Protein AF-A0A8T5LAS7-F1 (afdb_monomer)

Structure (mmCIF, N/CA/C/O backbone):
data_AF-A0A8T5LAS7-F1
#
_entry.id   AF-A0A8T5LAS7-F1
#
loop_
_atom_site.group_PDB
_atom_site.id
_atom_site.type_symbol
_atom_site.label_atom_id
_atom_site.label_alt_id
_atom_site.label_comp_id
_atom_site.label_asym_id
_atom_site.label_entity_id
_atom_site.label_seq_id
_atom_site.pdbx_PDB_ins_code
_atom_site.Cartn_x
_atom_site.Cartn_y
_atom_site.Cartn_z
_atom_site.occupancy
_atom_site.B_iso_or_equiv
_atom_site.auth_seq_id
_atom_site.auth_comp_id
_atom_site.auth_asym_id
_atom_site.auth_atom_id
_atom_site.pdbx_PDB_model_num
ATOM 1 N N . MET A 1 1 ? -8.550 8.358 14.780 1.00 65.62 1 MET A N 1
ATOM 2 C CA . MET A 1 1 ? -8.241 7.255 15.747 1.00 65.62 1 MET A CA 1
ATOM 3 C C . MET A 1 1 ? -9.178 6.070 15.540 1.00 65.62 1 MET A C 1
ATOM 5 O O . MET A 1 1 ? -8.704 4.938 15.468 1.00 65.62 1 MET A O 1
ATOM 9 N N . ILE A 1 2 ? -10.479 6.335 15.397 1.00 80.50 2 ILE A N 1
ATOM 10 C CA . ILE A 1 2 ? -11.526 5.348 15.098 1.00 80.50 2 ILE A CA 1
ATOM 11 C C . ILE A 1 2 ? -11.196 4.519 13.849 1.00 80.50 2 ILE A C 1
ATOM 13 O O . ILE A 1 2 ? -11.389 3.307 13.846 1.00 80.50 2 ILE A O 1
ATOM 17 N N . GLU A 1 3 ? -10.608 5.115 12.811 1.00 79.81 3 GLU A N 1
ATOM 18 C CA . GLU A 1 3 ? -10.362 4.413 11.549 1.00 79.81 3 GLU A CA 1
ATOM 19 C C . GLU A 1 3 ? -9.300 3.312 11.670 1.00 79.81 3 GLU A C 1
ATOM 21 O O . GLU A 1 3 ? -9.378 2.280 10.997 1.00 79.81 3 GLU A O 1
ATOM 26 N N . LYS A 1 4 ? -8.313 3.502 12.561 1.00 79.62 4 LYS A N 1
ATOM 27 C CA . LYS A 1 4 ? -7.309 2.475 12.883 1.00 79.62 4 LYS A CA 1
ATOM 28 C C . LYS A 1 4 ? -7.959 1.300 13.617 1.00 79.62 4 LYS A C 1
ATOM 30 O O . LYS A 1 4 ? -7.617 0.155 13.3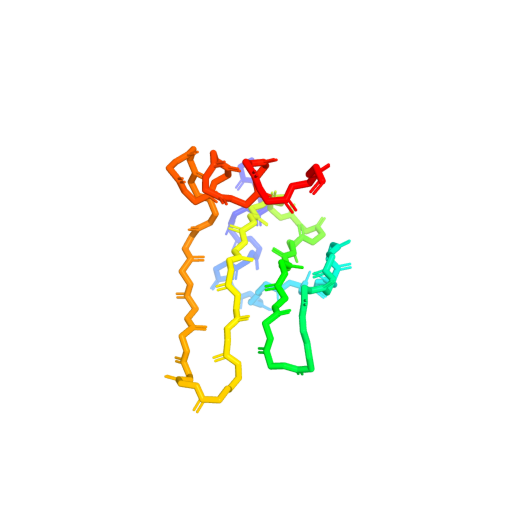30 1.00 79.62 4 LYS A O 1
ATOM 35 N N . LEU A 1 5 ? -8.911 1.579 14.510 1.00 88.81 5 LEU A N 1
ATOM 36 C CA . LEU A 1 5 ? -9.661 0.556 15.238 1.00 88.81 5 LEU A CA 1
ATOM 37 C C . LEU A 1 5 ? -10.565 -0.245 14.291 1.00 88.81 5 LEU A C 1
ATOM 39 O O . LEU A 1 5 ? -10.542 -1.472 14.318 1.00 88.81 5 LEU A O 1
ATOM 43 N N . LEU A 1 6 ? -11.265 0.434 13.376 1.00 90.06 6 LEU A N 1
ATOM 44 C CA . LEU A 1 6 ? -12.071 -0.213 12.337 1.00 90.06 6 LEU A CA 1
ATOM 45 C C . LEU A 1 6 ? -11.231 -1.133 11.445 1.00 90.06 6 LEU A C 1
ATOM 47 O O . LEU A 1 6 ? -11.671 -2.228 11.114 1.00 90.06 6 LEU A O 1
ATOM 51 N N . CYS A 1 7 ? -10.010 -0.733 11.077 1.00 94.06 7 CYS A N 1
ATOM 52 C CA . CYS A 1 7 ? -9.116 -1.609 10.313 1.00 94.06 7 CYS A CA 1
ATOM 53 C C . CYS A 1 7 ? -8.636 -2.822 11.117 1.00 94.06 7 CYS A C 1
ATOM 55 O O . CYS A 1 7 ? -8.439 -3.885 10.537 1.00 94.06 7 CYS A O 1
ATOM 57 N N . LYS A 1 8 ? -8.452 -2.676 12.435 1.00 90.81 8 LYS A N 1
ATOM 58 C CA . LYS A 1 8 ? -8.046 -3.781 13.312 1.00 90.81 8 LYS A CA 1
ATOM 59 C C . LYS A 1 8 ? -9.167 -4.813 13.497 1.00 90.81 8 LYS A C 1
ATOM 61 O O . LYS A 1 8 ? -8.866 -5.992 13.616 1.00 90.81 8 LYS A O 1
ATOM 66 N N . LEU A 1 9 ? -10.430 -4.378 13.498 1.00 93.88 9 LEU A N 1
ATOM 67 C CA . LEU A 1 9 ? -11.598 -5.250 13.687 1.00 93.88 9 LEU A CA 1
ATOM 68 C C . LEU A 1 9 ? -12.141 -5.840 12.376 1.00 93.88 9 LEU A C 1
ATOM 70 O O . LEU A 1 9 ? -12.511 -7.006 12.338 1.00 93.88 9 LEU A O 1
ATOM 74 N N . PHE A 1 10 ? -12.179 -5.051 11.300 1.00 94.50 10 PHE A N 1
ATOM 75 C CA . PHE A 1 10 ? -12.830 -5.421 10.034 1.00 94.50 10 PHE A CA 1
ATOM 76 C C . PHE A 1 10 ? -11.856 -5.560 8.858 1.00 94.50 10 PHE A C 1
ATOM 78 O O . PHE A 1 10 ? -12.286 -5.623 7.706 1.00 94.50 10 PHE A O 1
ATOM 85 N N . GLY A 1 11 ? -10.549 -5.515 9.119 1.00 93.50 11 GLY A N 1
ATOM 86 C CA . GLY A 1 11 ? -9.526 -5.481 8.081 1.00 93.50 11 GLY A CA 1
ATOM 87 C C . GLY A 1 11 ? -9.444 -4.145 7.332 1.00 93.50 11 GLY A C 1
ATOM 88 O O . GLY A 1 11 ? -10.273 -3.232 7.461 1.00 93.50 11 GLY A O 1
ATOM 89 N N . HIS A 1 12 ? -8.397 -4.014 6.523 1.00 95.56 12 HIS A N 1
ATOM 90 C CA . HIS A 1 12 ? -8.188 -2.844 5.678 1.00 95.56 12 HIS A CA 1
ATOM 91 C C . HIS A 1 12 ? -9.038 -2.925 4.402 1.00 95.56 12 HIS A C 1
ATOM 93 O O . HIS A 1 12 ? -9.112 -3.962 3.747 1.00 95.56 12 HIS A O 1
ATOM 99 N N . LYS A 1 13 ? -9.645 -1.796 4.012 1.00 95.75 13 LYS A N 1
ATOM 100 C CA . LYS A 1 1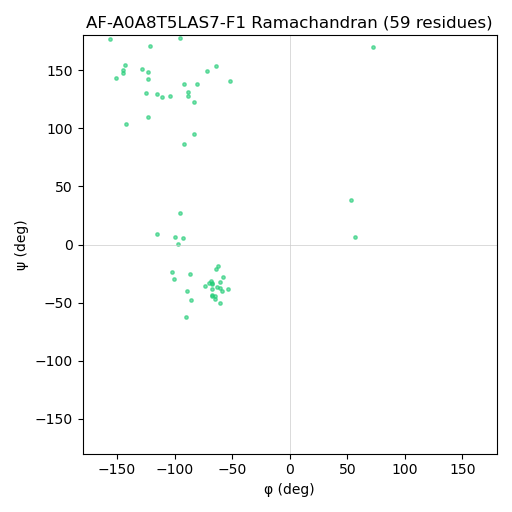3 ? -10.339 -1.648 2.725 1.00 95.75 13 LYS A CA 1
ATOM 101 C C . LYS A 1 13 ? -9.356 -1.109 1.687 1.00 95.75 13 LYS A C 1
ATOM 103 O O . LYS A 1 13 ? -9.233 0.109 1.533 1.00 95.75 13 LYS A O 1
ATOM 108 N N . TYR A 1 14 ? -8.623 -2.017 1.047 1.00 95.88 14 TYR A N 1
ATOM 109 C CA . TYR A 1 14 ? -7.543 -1.667 0.127 1.00 95.88 14 TYR A CA 1
ATOM 110 C C . TYR A 1 14 ? -8.038 -1.091 -1.206 1.00 95.88 14 TYR A C 1
ATOM 112 O O . TYR A 1 14 ? -9.095 -1.468 -1.707 1.00 95.88 14 TYR A O 1
ATOM 120 N N . PHE A 1 15 ? -7.237 -0.207 -1.795 1.00 96.75 15 PHE A N 1
ATOM 121 C CA . PHE A 1 15 ? -7.371 0.263 -3.172 1.00 96.75 15 PHE A CA 1
ATOM 122 C C . PHE A 1 15 ? -5.993 0.458 -3.806 1.00 96.75 15 PHE A C 1
ATOM 124 O O . PHE A 1 15 ? -5.006 0.675 -3.103 1.00 96.75 15 PHE A O 1
ATOM 131 N N . VAL A 1 16 ? -5.914 0.371 -5.133 1.00 96.50 16 VAL A N 1
ATOM 132 C CA . VAL A 1 16 ? -4.661 0.590 -5.866 1.00 96.50 16 VAL A CA 1
ATOM 133 C C . VAL A 1 16 ? -4.466 2.087 -6.082 1.00 96.50 16 VAL A C 1
ATOM 135 O O . VAL A 1 16 ? -5.320 2.732 -6.678 1.00 96.50 16 VAL A O 1
ATOM 138 N N . ILE A 1 17 ? -3.342 2.621 -5.601 1.00 95.94 17 ILE A N 1
ATOM 139 C CA . ILE A 1 17 ? -2.929 4.012 -5.835 1.00 95.94 17 ILE A CA 1
ATOM 140 C C . ILE A 1 17 ? -2.180 4.103 -7.167 1.00 95.94 17 ILE A C 1
ATOM 142 O O . ILE A 1 17 ? -2.465 4.972 -7.982 1.00 95.94 17 ILE A O 1
ATOM 146 N N . LYS A 1 18 ? -1.219 3.197 -7.392 1.00 94.00 18 LYS A N 1
ATOM 147 C CA . LYS A 1 18 ? -0.380 3.174 -8.598 1.00 94.00 18 LYS A CA 1
ATOM 148 C C . LYS A 1 18 ? 0.063 1.749 -8.919 1.00 94.00 18 LYS A C 1
ATOM 150 O O . LYS A 1 1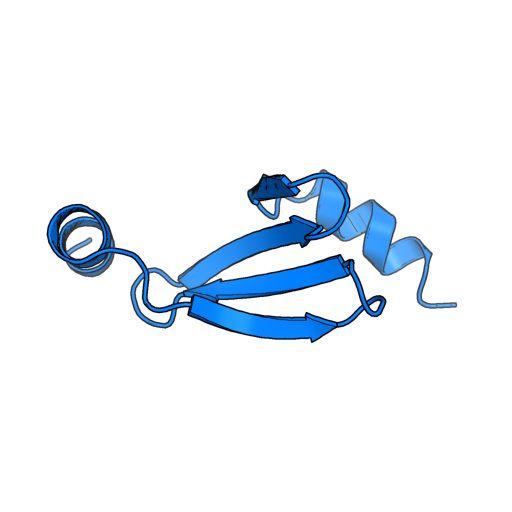8 ? 0.355 0.973 -8.011 1.00 94.00 18 LYS A O 1
ATOM 155 N N . ARG A 1 19 ? 0.135 1.399 -10.205 1.00 94.25 19 ARG A N 1
ATOM 156 C CA . ARG A 1 19 ? 0.774 0.162 -10.685 1.00 94.25 19 ARG A CA 1
ATOM 157 C C . ARG A 1 19 ? 2.129 0.521 -11.286 1.00 94.25 19 ARG A C 1
ATOM 159 O O . ARG A 1 19 ? 2.188 1.408 -12.127 1.00 94.25 19 ARG A O 1
ATOM 166 N N . PHE A 1 20 ? 3.186 -0.154 -10.848 1.00 89.81 20 PHE A N 1
ATOM 167 C CA . PHE A 1 20 ? 4.542 0.025 -11.384 1.00 89.81 20 PHE A CA 1
ATOM 168 C C . PHE A 1 20 ? 4.904 -1.082 -12.374 1.00 89.81 20 PHE A C 1
ATOM 170 O O . PHE A 1 20 ? 5.684 -0.875 -13.293 1.00 89.81 20 PHE A O 1
ATOM 177 N N . SER A 1 21 ? 4.336 -2.272 -12.186 1.00 91.62 21 SER A N 1
ATOM 178 C CA . SER A 1 21 ? 4.475 -3.411 -13.089 1.00 91.62 21 SER A CA 1
ATOM 179 C C . SER A 1 21 ? 3.277 -4.356 -12.907 1.00 91.62 21 SER A C 1
ATOM 181 O O . SER A 1 21 ? 2.455 -4.129 -12.012 1.00 91.62 21 SER A O 1
ATOM 183 N N . PRO A 1 22 ? 3.161 -5.442 -13.695 1.00 93.06 22 PRO A N 1
ATOM 184 C CA . PRO A 1 22 ? 2.119 -6.449 -13.486 1.00 93.06 22 PRO A CA 1
ATOM 185 C C . PRO A 1 22 ? 2.147 -7.094 -12.093 1.00 93.06 22 PRO A C 1
ATOM 187 O O . PRO A 1 22 ? 1.108 -7.518 -11.600 1.00 93.06 22 PRO A O 1
ATOM 190 N N . ALA A 1 23 ? 3.324 -7.157 -11.459 1.00 93.50 23 ALA A N 1
ATOM 191 C CA . ALA A 1 23 ? 3.493 -7.746 -10.133 1.00 93.50 23 ALA A CA 1
ATOM 192 C C . ALA A 1 23 ? 3.608 -6.702 -9.013 1.00 93.50 23 ALA A C 1
ATOM 194 O O . ALA A 1 23 ? 3.316 -7.040 -7.872 1.00 93.50 23 ALA A O 1
ATOM 195 N N . SER A 1 24 ? 4.026 -5.464 -9.311 1.00 93.62 24 SER A N 1
ATOM 196 C CA . SER A 1 24 ? 4.321 -4.426 -8.313 1.00 93.62 24 SER A CA 1
ATOM 197 C C . SER A 1 24 ? 3.304 -3.289 -8.337 1.00 93.62 24 SER A C 1
ATOM 199 O O . SER A 1 24 ? 3.095 -2.632 -9.362 1.00 93.62 24 SER A O 1
ATOM 201 N N . ARG A 1 25 ? 2.723 -2.984 -7.176 1.00 94.81 25 ARG A N 1
ATOM 202 C CA . ARG A 1 25 ? 1.731 -1.917 -7.008 1.00 94.81 25 ARG A CA 1
ATOM 203 C C . ARG A 1 25 ? 1.863 -1.210 -5.664 1.00 94.81 25 ARG A C 1
ATOM 205 O O . ARG A 1 25 ? 2.174 -1.829 -4.651 1.00 94.81 25 ARG A O 1
ATOM 212 N N . LYS A 1 26 ? 1.553 0.084 -5.658 1.00 95.56 26 LYS A N 1
ATOM 213 C CA . LYS A 1 26 ? 1.281 0.862 -4.451 1.00 95.56 26 LYS A CA 1
ATOM 214 C C . LYS A 1 26 ? -0.203 0.762 -4.127 1.00 95.56 26 LYS A C 1
ATOM 216 O O . LYS A 1 26 ? -1.046 1.044 -4.984 1.00 95.56 26 LYS A O 1
ATOM 221 N N . VAL A 1 27 ? -0.531 0.393 -2.895 1.00 96.44 27 VAL A N 1
ATOM 222 C CA . VAL A 1 27 ? -1.913 0.299 -2.409 1.00 96.44 27 VAL A CA 1
ATOM 223 C C . VAL A 1 27 ? -2.126 1.180 -1.186 1.00 96.44 27 VAL A C 1
ATOM 225 O O . VAL A 1 27 ? -1.213 1.393 -0.393 1.00 96.44 27 VAL A O 1
ATOM 228 N N . GLY A 1 28 ? -3.341 1.697 -1.034 1.00 96.56 28 GLY A N 1
ATOM 229 C CA . GLY A 1 28 ? -3.786 2.468 0.124 1.00 96.56 28 GLY A CA 1
ATOM 230 C C . GLY A 1 28 ? -4.985 1.820 0.805 1.00 96.56 28 GLY A C 1
ATOM 231 O O . GLY A 1 28 ? -5.576 0.886 0.269 1.00 96.56 28 GLY A O 1
ATOM 232 N N . CYS A 1 29 ? -5.371 2.321 1.979 1.00 96.81 29 CYS A N 1
ATOM 233 C CA . CYS A 1 29 ? -6.632 1.962 2.634 1.00 96.81 29 CYS A CA 1
ATOM 234 C C . CYS A 1 29 ? -7.567 3.173 2.726 1.00 96.81 29 CYS A C 1
ATOM 236 O O . CYS A 1 29 ? -7.173 4.211 3.250 1.00 96.81 29 CYS A O 1
ATOM 238 N N . TRP A 1 30 ? -8.826 3.017 2.301 1.00 94.94 30 TRP A N 1
ATOM 239 C CA . TRP A 1 30 ? -9.841 4.084 2.364 1.00 94.94 30 TRP A CA 1
ATOM 240 C C . TRP A 1 30 ? -10.198 4.529 3.784 1.00 94.94 30 TRP A C 1
ATOM 242 O O . TRP A 1 30 ? -10.747 5.606 3.963 1.00 94.94 30 TRP A O 1
ATOM 252 N N . ARG A 1 31 ? -9.940 3.681 4.786 1.00 93.94 31 ARG A N 1
ATOM 253 C CA . ARG A 1 31 ? -10.290 3.948 6.187 1.00 93.94 31 ARG A CA 1
ATOM 254 C C . ARG A 1 31 ? -9.153 4.665 6.907 1.00 93.94 31 ARG A C 1
ATOM 256 O O . ARG A 1 31 ? -9.319 5.768 7.393 1.00 93.94 31 ARG A O 1
ATOM 263 N N . CYS A 1 32 ? -7.991 4.020 7.010 1.00 94.19 32 CYS A N 1
ATOM 264 C CA . CYS A 1 32 ? -6.888 4.532 7.828 1.00 94.19 32 CYS A CA 1
ATOM 265 C C . CYS A 1 32 ? -5.835 5.326 7.047 1.00 94.19 32 CYS A C 1
ATOM 267 O O . CYS A 1 32 ? -4.841 5.722 7.651 1.00 94.19 32 CYS A O 1
ATOM 269 N N . HIS A 1 33 ? -6.006 5.486 5.730 1.00 93.31 33 HIS A N 1
ATOM 270 C CA . HIS A 1 33 ? -5.127 6.232 4.818 1.00 93.31 33 HIS A CA 1
ATOM 271 C C . HIS A 1 33 ? -3.654 5.796 4.776 1.00 93.31 33 HIS A C 1
ATOM 273 O O . HIS A 1 33 ? -2.846 6.407 4.081 1.00 93.31 33 HIS A O 1
ATOM 279 N N . LYS A 1 34 ? -3.297 4.704 5.458 1.00 93.81 34 LYS A N 1
ATOM 280 C CA . LYS A 1 34 ? -1.983 4.073 5.338 1.00 93.81 34 LYS A CA 1
ATOM 281 C C . LYS A 1 34 ? -1.770 3.538 3.921 1.00 93.81 34 LYS A C 1
ATOM 283 O O . LYS A 1 34 ? -2.732 3.211 3.218 1.00 93.81 34 LYS A O 1
ATOM 288 N N . GLN A 1 35 ? -0.503 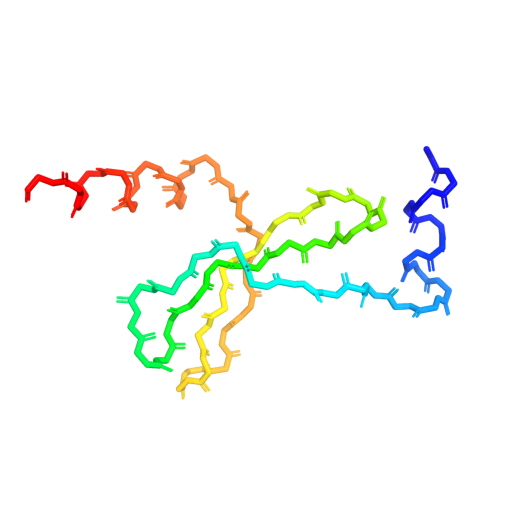3.449 3.540 1.00 95.88 35 GLN A N 1
ATOM 289 C CA . GLN A 1 35 ? -0.055 3.044 2.215 1.00 95.88 35 GLN A CA 1
ATOM 290 C C . GLN A 1 35 ? 0.986 1.930 2.332 1.00 95.88 35 GLN A C 1
ATOM 292 O O . GLN A 1 35 ? 1.703 1.850 3.331 1.00 95.88 35 GLN A O 1
ATOM 297 N N . TRP A 1 36 ? 1.047 1.075 1.314 1.00 96.31 36 TRP A N 1
ATOM 298 C CA . TRP A 1 36 ? 1.951 -0.070 1.247 1.00 96.31 36 TRP A CA 1
ATOM 299 C C . TRP A 1 36 ? 2.431 -0.321 -0.178 1.00 96.31 36 TRP A C 1
ATOM 301 O O . TRP A 1 36 ? 1.707 -0.074 -1.148 1.00 96.31 36 TRP A O 1
ATOM 311 N N . GLY A 1 37 ? 3.640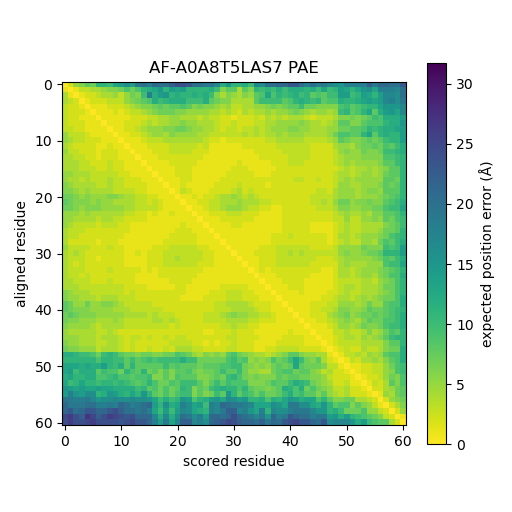 -0.861 -0.287 1.00 95.06 37 GLY A N 1
ATOM 312 C CA . GLY A 1 37 ? 4.139 -1.505 -1.492 1.00 95.06 37 GLY A CA 1
ATOM 313 C C . GLY A 1 37 ? 3.754 -2.979 -1.472 1.00 95.06 37 GLY A C 1
ATOM 314 O O . GLY A 1 37 ? 3.961 -3.666 -0.473 1.00 95.06 37 GLY A O 1
ATOM 315 N N . MET A 1 38 ? 3.185 -3.470 -2.569 1.00 95.38 38 MET A N 1
ATOM 316 C CA . MET A 1 38 ? 2.817 -4.872 -2.731 1.00 95.38 38 MET A CA 1
ATOM 317 C C . MET A 1 38 ? 3.471 -5.442 -3.983 1.00 95.38 38 MET A C 1
ATOM 319 O O . MET A 1 38 ? 3.351 -4.857 -5.063 1.00 95.38 38 MET A O 1
ATOM 323 N N . ASN A 1 39 ? 4.126 -6.593 -3.837 1.00 95.25 39 ASN A N 1
ATOM 324 C CA . ASN A 1 39 ? 4.630 -7.380 -4.952 1.00 95.25 39 ASN A CA 1
ATOM 325 C C . ASN A 1 39 ? 4.049 -8.797 -4.905 1.00 95.25 39 ASN A C 1
ATOM 327 O O . ASN A 1 39 ? 4.410 -9.592 -4.037 1.00 95.25 39 ASN A O 1
ATOM 331 N N . ASP A 1 40 ? 3.163 -9.111 -5.850 1.00 93.19 40 ASP A N 1
ATOM 332 C CA . ASP A 1 40 ? 2.448 -10.390 -5.898 1.00 93.19 40 ASP A CA 1
ATOM 333 C C . ASP A 1 40 ? 3.384 -11.573 -6.194 1.00 93.19 40 ASP A C 1
ATOM 335 O O . ASP A 1 40 ? 3.187 -12.667 -5.665 1.00 93.19 40 ASP A O 1
ATOM 339 N N . ARG A 1 41 ? 4.433 -11.360 -7.005 1.00 94.50 41 ARG A N 1
ATOM 340 C CA . ARG A 1 41 ? 5.355 -12.425 -7.435 1.00 94.50 41 ARG A CA 1
ATOM 341 C C . ARG A 1 41 ? 6.187 -12.957 -6.274 1.00 94.50 41 ARG A C 1
ATOM 343 O O . ARG A 1 41 ? 6.365 -14.165 -6.159 1.00 94.50 41 ARG A O 1
ATOM 350 N N . VAL A 1 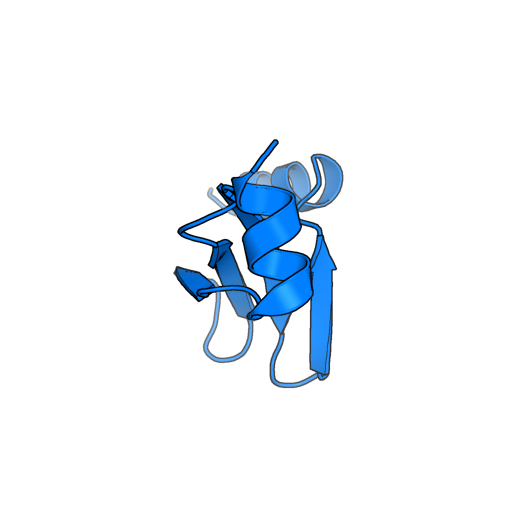42 ? 6.693 -12.061 -5.429 1.00 95.44 42 VAL A N 1
ATOM 351 C CA . VAL A 1 42 ? 7.510 -12.425 -4.255 1.00 95.44 42 VAL A CA 1
ATOM 352 C C . VAL A 1 42 ? 6.710 -12.433 -2.952 1.00 95.44 42 VAL A C 1
ATOM 354 O O . VAL A 1 42 ? 7.287 -12.613 -1.886 1.00 95.44 42 VAL A O 1
ATOM 357 N N . LYS A 1 43 ? 5.385 -12.246 -3.025 1.00 95.06 43 LYS A N 1
ATOM 358 C CA . LYS A 1 43 ? 4.477 -12.182 -1.867 1.00 95.06 43 LYS A CA 1
ATOM 359 C C . LYS A 1 43 ? 4.924 -11.156 -0.813 1.00 95.06 43 LYS A C 1
ATOM 361 O O . LYS A 1 43 ? 4.788 -11.390 0.385 1.00 95.06 43 LYS A O 1
ATOM 366 N N . ALA A 1 44 ? 5.450 -10.017 -1.263 1.00 93.19 44 ALA A N 1
ATOM 367 C CA . ALA A 1 44 ? 5.895 -8.942 -0.381 1.00 93.19 44 ALA A CA 1
ATOM 368 C C . ALA A 1 44 ? 4.775 -7.925 -0.146 1.00 93.19 44 ALA A C 1
ATOM 370 O O . ALA A 1 44 ? 4.077 -7.521 -1.080 1.00 93.19 44 ALA A O 1
ATOM 371 N N . PHE A 1 45 ? 4.645 -7.489 1.105 1.00 94.25 45 PHE A N 1
ATOM 372 C CA . PHE A 1 45 ? 3.729 -6.435 1.518 1.00 94.25 45 PHE A CA 1
ATOM 373 C C . PHE A 1 45 ? 4.396 -5.589 2.600 1.00 94.25 45 PHE A C 1
ATOM 375 O O . PHE A 1 45 ? 4.516 -6.017 3.747 1.00 94.25 45 PHE A O 1
ATOM 382 N N . VAL A 1 46 ? 4.866 -4.406 2.221 1.00 93.12 46 VAL A N 1
ATOM 383 C CA . VAL A 1 46 ? 5.703 -3.552 3.073 1.00 93.12 46 VAL A CA 1
ATOM 384 C C . VAL A 1 46 ? 5.055 -2.181 3.253 1.00 93.12 46 VAL A C 1
ATOM 386 O O . V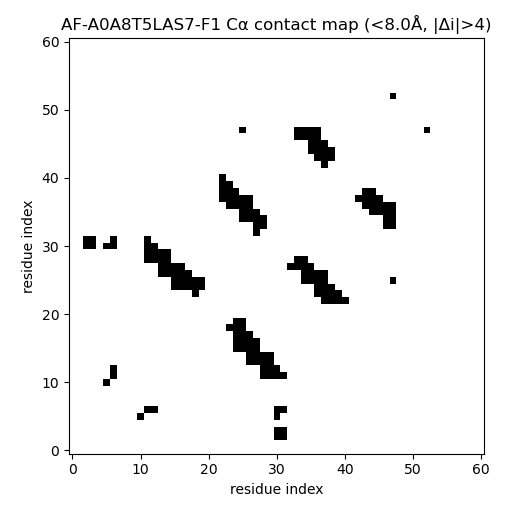AL A 1 46 ? 4.419 -1.694 2.314 1.00 93.12 46 VAL A O 1
ATOM 389 N N . PRO A 1 47 ? 5.139 -1.556 4.443 1.00 93.88 47 PRO A N 1
ATOM 390 C CA . PRO A 1 47 ? 4.702 -0.175 4.632 1.00 93.88 47 PRO A CA 1
ATOM 391 C C . PRO A 1 47 ? 5.339 0.743 3.590 1.00 93.88 47 PRO A C 1
ATOM 393 O O . PRO A 1 47 ? 6.494 0.565 3.234 1.00 93.88 47 PRO A O 1
ATOM 396 N N . TRP A 1 48 ? 4.575 1.703 3.077 1.00 92.12 48 TRP A N 1
ATOM 397 C CA . TRP A 1 48 ? 5.134 2.731 2.207 1.00 92.12 48 TRP A CA 1
ATOM 398 C C . TRP A 1 48 ? 5.744 3.824 3.084 1.00 92.12 48 TRP A C 1
ATOM 400 O O . TRP A 1 48 ? 5.021 4.694 3.575 1.00 92.12 48 TRP A O 1
ATOM 410 N N . ASP A 1 49 ? 7.043 3.722 3.333 1.00 86.56 49 ASP A N 1
ATOM 411 C CA . ASP A 1 49 ? 7.838 4.708 4.062 1.00 86.56 49 ASP A CA 1
ATOM 412 C C . ASP A 1 49 ? 8.545 5.687 3.107 1.00 86.56 49 ASP A C 1
ATOM 414 O O . ASP A 1 49 ? 8.375 5.634 1.884 1.00 86.56 49 ASP A O 1
ATOM 418 N N . SER A 1 50 ? 9.266 6.653 3.683 1.00 76.88 50 SER A N 1
ATOM 419 C CA . SER A 1 50 ? 9.989 7.688 2.937 1.00 76.88 50 SER A CA 1
ATOM 420 C C . SER A 1 50 ? 11.100 7.106 2.062 1.00 76.88 50 SER A C 1
ATOM 422 O O . SER A 1 50 ? 11.258 7.549 0.932 1.00 76.88 50 SER A O 1
ATOM 424 N N . GLU A 1 51 ? 11.788 6.066 2.531 1.00 75.06 51 GLU A N 1
ATOM 425 C CA . GLU A 1 51 ? 12.859 5.387 1.791 1.00 75.06 51 GLU A CA 1
ATOM 426 C C . GLU A 1 51 ? 12.317 4.705 0.522 1.00 75.06 51 GLU A C 1
ATOM 428 O O . GLU A 1 51 ? 12.818 4.913 -0.585 1.00 75.06 51 GLU A O 1
ATOM 433 N N . LEU A 1 52 ? 11.207 3.967 0.637 1.00 75.44 52 LEU A N 1
ATOM 434 C CA . LEU A 1 52 ? 10.499 3.425 -0.526 1.00 75.44 52 LEU A CA 1
ATOM 435 C C . LEU A 1 52 ? 10.003 4.522 -1.466 1.00 75.44 52 LEU A C 1
ATOM 437 O O . LEU A 1 52 ? 9.996 4.340 -2.684 1.00 75.44 52 LEU A O 1
ATOM 441 N N . GLN A 1 53 ? 9.543 5.645 -0.921 1.00 78.25 53 GLN A N 1
ATOM 442 C CA . GLN A 1 53 ? 9.064 6.748 -1.738 1.00 78.25 53 GLN A CA 1
ATOM 443 C C . GLN A 1 53 ? 10.182 7.367 -2.583 1.00 78.25 53 GLN A C 1
ATOM 445 O O . GLN A 1 53 ? 9.961 7.578 -3.774 1.00 78.25 53 GLN A O 1
ATOM 450 N N . GLU A 1 54 ? 11.358 7.599 -2.003 1.00 79.06 54 GLU A N 1
ATOM 451 C CA . GLU A 1 54 ? 12.532 8.152 -2.687 1.00 79.06 54 GLU A CA 1
ATOM 452 C C . GLU A 1 54 ? 12.986 7.244 -3.837 1.00 79.06 54 GLU A C 1
ATOM 454 O O . GLU A 1 54 ? 13.035 7.685 -4.985 1.00 79.06 54 GLU A O 1
ATOM 459 N N . HIS A 1 55 ? 13.152 5.942 -3.586 1.00 71.62 55 HIS A N 1
ATOM 460 C CA . HIS A 1 55 ? 13.567 4.984 -4.619 1.00 71.62 55 HIS A CA 1
ATOM 461 C C . HIS A 1 55 ? 12.611 4.872 -5.814 1.00 71.62 55 HIS A C 1
ATOM 463 O O . HIS A 1 55 ? 13.034 4.568 -6.933 1.00 71.62 55 HIS A O 1
ATOM 469 N N . TYR A 1 56 ? 11.307 5.057 -5.594 1.00 70.69 56 TYR A N 1
ATOM 470 C CA . TYR A 1 56 ? 10.329 5.036 -6.682 1.00 70.69 56 TYR A CA 1
ATOM 471 C C . TYR A 1 56 ? 10.162 6.397 -7.366 1.00 70.69 56 TYR A C 1
ATOM 473 O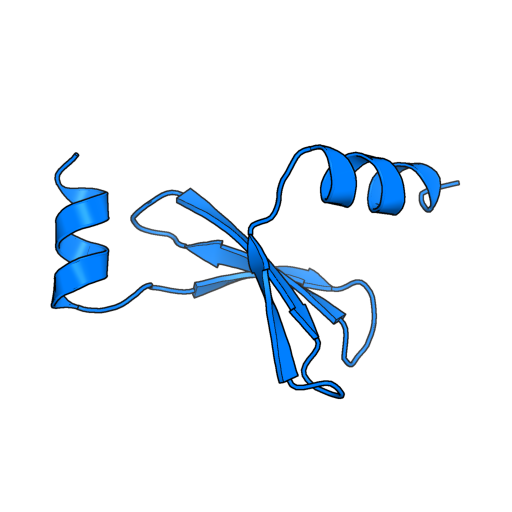 O . TYR A 1 56 ? 9.798 6.402 -8.538 1.00 70.69 56 TYR A O 1
ATOM 481 N N . MET A 1 57 ? 10.437 7.516 -6.686 1.00 67.00 57 MET A N 1
ATOM 482 C CA . MET A 1 57 ? 10.448 8.856 -7.293 1.00 67.00 57 MET A CA 1
ATOM 483 C C . MET A 1 57 ? 11.682 9.076 -8.180 1.00 6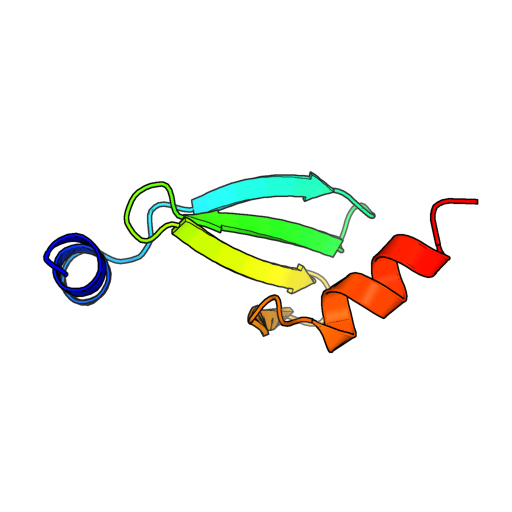7.00 57 MET A C 1
ATOM 485 O O . MET A 1 57 ? 11.555 9.657 -9.251 1.00 67.00 57 MET A O 1
ATOM 489 N N . GLU A 1 58 ? 12.847 8.530 -7.816 1.00 58.38 58 GLU A N 1
ATOM 490 C CA . GLU A 1 58 ? 14.064 8.570 -8.654 1.00 58.38 58 GLU A CA 1
ATOM 491 C C . GLU A 1 58 ? 13.908 7.846 -10.001 1.00 58.38 58 GLU A C 1
ATOM 493 O O . GLU A 1 58 ? 14.672 8.075 -10.935 1.00 58.38 58 GLU A O 1
ATOM 498 N N . ARG A 1 59 ? 12.910 6.965 -10.119 1.00 56.62 59 ARG A N 1
ATOM 499 C CA . ARG A 1 59 ? 12.613 6.203 -11.339 1.00 56.62 59 ARG A CA 1
ATOM 500 C C . ARG A 1 59 ? 11.586 6.875 -12.256 1.00 56.62 59 ARG A C 1
ATOM 502 O O . ARG A 1 59 ? 11.169 6.252 -13.228 1.00 56.62 59 ARG A O 1
ATOM 509 N N . GLU A 1 60 ? 11.156 8.100 -11.947 1.00 54.25 60 GLU A N 1
ATOM 510 C CA . GLU A 1 60 ? 10.194 8.879 -12.747 1.00 54.25 60 GLU A CA 1
ATOM 511 C C . GLU A 1 60 ? 10.852 9.868 -13.738 1.00 54.25 60 GLU A C 1
ATOM 513 O O . GLU A 1 60 ? 10.218 10.857 -14.106 1.00 54.25 60 GLU A O 1
ATOM 518 N N . VAL A 1 61 ? 12.082 9.597 -14.206 1.00 46.47 61 VAL A N 1
ATOM 519 C CA . VAL A 1 61 ? 12.753 10.342 -15.299 1.00 46.47 61 VAL A CA 1
ATOM 520 C C . VAL A 1 61 ? 12.836 9.500 -16.566 1.00 46.47 61 VAL A C 1
ATOM 522 O O . VAL A 1 61 ? 13.289 8.337 -16.466 1.00 46.47 61 VAL A O 1
#

Solvent-accessible surface area (backbone atoms only — not comparable to full-atom values): 3616 Å² total; per-residue (Å²): 114,67,37,56,53,50,30,73,76,72,46,74,55,72,45,79,74,46,76,80,49,101,46,33,32,36,33,33,21,83,64,62,67,51,44,28,41,36,28,67,82,79,70,44,78,42,76,58,47,70,69,61,49,50,65,58,56,73,66,74,118

Secondary structure (DSSP, 8-state):
-HHHHHHHHH---EEEEEESSSSEEEEEETTT--EEEEETTTTEEEE--HHHHHHHHTT--

Radius of gyration: 12.65 Å; Cα contacts (8 Å, |Δi|>4): 87; chains: 1; bounding box: 27×23×31 Å

Mean predicted aligned error: 5.43 Å

Sequence (61 aa):
MIEKLLCKLFGHKYFVIKRFSPASRKVGCWRCHKQWGMNDRVKAFVPWDSELQEHYMEREV

Nearest PDB structures (foldseek):
  4hxj-assembly2_B  TM=5.893E-01  e=1.495E+00  Homo sapiens
  5v8w-assembly1_A  TM=3.612E-01  e=5.163E-01  Homo sapiens
  7ycx-assembly1_I  TM=3.398E-01  e=7.998E-01  Homo sapiens
  7sn8-assembly1_I  TM=3.828E-01  e=1.804E+00  Drosophila melanogaster
  5v8w-assembly4_G  TM=3.912E-01  e=2.625E+00  Homo sapiens

pLDDT: mean 87.65, std 12.07, range [46.47, 96.81]

Foldseek 3Di:
DVLVVCCVVPNFQKDFPADPDPQWTKIAGPRPRWIWIGGNVVRDTGGDDPVVVVVVVVVPD